Protein AF-A0AAW1KJQ4-F1 (afdb_monomer_lite)

Secondary structure (DSSP, 8-state):
--HHHHHHHHHHHHHHHHHHHHTTS--TT------TT--HHHHHHHHHHHHHHHHHHHHHTS---HHHHHHHHHHHHHHHHHHHHHHHHHHT--

pLDDT: mean 75.41, std 14.72, range [41.62, 92.62]

Organism: Popillia japonica (NCBI:txid7064)

Sequence (94 aa):
MDAQERSSHKECTAIIDEAYKNSVINGPRGEKTIPYWWSDEIIDKRKQCMEVRRWHTKMAKTNAREVEKLPANIKYKLVKKELRKLIIQKGTLE

Foldseek 3Di:
DDPVVVVVVVVLVVVLVVLVVQQPDDDPVGDRPDPPLDDPVLVVLVVQLVVLVVVLVVLVPDPDDVVVSVVSVVSNVVSVVVSSVVCCVSVVVD

Structure (mmCIF, N/CA/C/O backbone):
data_AF-A0AAW1KJQ4-F1
#
_entry.id   AF-A0AAW1KJQ4-F1
#
loop_
_atom_site.group_PDB
_atom_site.id
_atom_site.type_symbol
_atom_site.label_atom_id
_atom_site.label_alt_id
_atom_site.label_comp_id
_atom_site.label_asym_id
_atom_site.label_entity_id
_atom_site.label_seq_id
_atom_site.pdbx_PDB_ins_code
_atom_site.Cartn_x
_atom_site.Cartn_y
_atom_site.Cartn_z
_atom_site.occupancy
_atom_site.B_iso_or_equiv
_atom_site.auth_seq_id
_atom_site.auth_comp_id
_atom_site.auth_asym_id
_atom_site.auth_atom_id
_atom_site.pdbx_PDB_model_num
ATOM 1 N N . MET A 1 1 ? 7.400 1.244 31.732 1.00 50.72 1 MET A N 1
ATOM 2 C CA . MET A 1 1 ? 7.206 0.446 30.502 1.00 50.72 1 MET A CA 1
ATOM 3 C C . MET A 1 1 ? 7.287 -1.014 30.869 1.00 50.72 1 MET A C 1
ATOM 5 O O . MET A 1 1 ? 8.332 -1.662 30.729 1.00 50.72 1 MET A O 1
ATOM 9 N N . ASP A 1 2 ? 6.184 -1.488 31.416 1.00 51.78 2 ASP A N 1
ATOM 10 C CA . ASP A 1 2 ? 6.110 -2.733 32.163 1.00 51.78 2 ASP A CA 1
ATOM 11 C C . ASP A 1 2 ? 5.944 -3.923 31.220 1.00 51.78 2 ASP A C 1
ATOM 13 O O . ASP A 1 2 ? 5.667 -3.771 30.026 1.00 51.78 2 ASP A O 1
ATOM 17 N N . ALA A 1 3 ? 6.171 -5.135 31.726 1.00 50.03 3 ALA A N 1
ATOM 18 C CA . ALA A 1 3 ? 6.063 -6.341 30.905 1.00 50.03 3 ALA A CA 1
ATOM 19 C C . ALA A 1 3 ? 4.643 -6.512 30.322 1.00 50.03 3 ALA A C 1
ATOM 21 O O .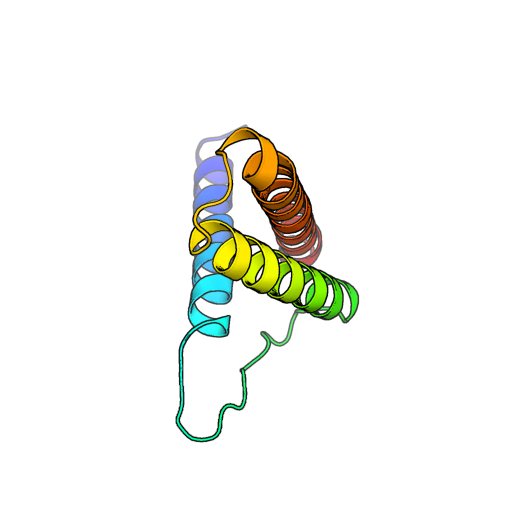 ALA A 1 3 ? 4.505 -6.932 29.173 1.00 50.03 3 ALA A O 1
ATOM 22 N N . GLN A 1 4 ? 3.621 -6.095 31.080 1.00 52.34 4 GLN A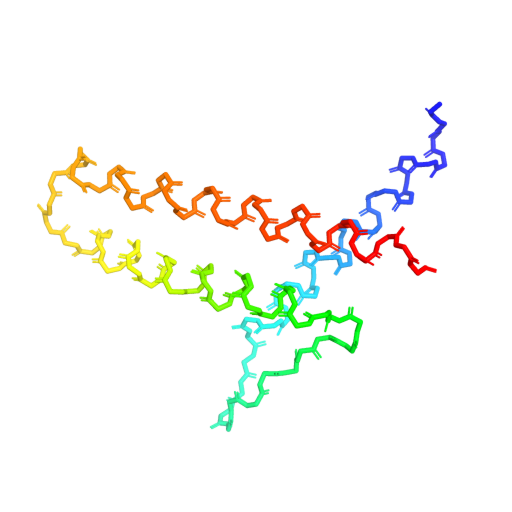 N 1
ATOM 23 C CA . GLN A 1 4 ? 2.208 -6.096 30.689 1.00 52.34 4 GLN A CA 1
ATOM 24 C C . GLN A 1 4 ? 1.960 -5.270 29.411 1.00 52.34 4 GLN A C 1
ATOM 26 O O . GLN A 1 4 ? 1.413 -5.779 28.433 1.00 52.34 4 GLN A O 1
ATOM 31 N N . GLU A 1 5 ? 2.442 -4.020 29.377 1.00 50.78 5 GLU A N 1
ATOM 32 C CA . GLU A 1 5 ? 2.289 -3.104 28.233 1.00 50.78 5 GLU A CA 1
ATOM 33 C C . GLU A 1 5 ? 2.964 -3.658 26.968 1.00 50.78 5 GLU A C 1
ATOM 35 O O . GLU A 1 5 ? 2.451 -3.527 25.855 1.00 50.78 5 GLU A O 1
ATOM 40 N N . ARG A 1 6 ? 4.111 -4.334 27.131 1.00 56.00 6 ARG A N 1
ATOM 41 C CA . ARG A 1 6 ? 4.839 -4.961 26.017 1.00 56.00 6 ARG A CA 1
ATOM 42 C C . ARG A 1 6 ? 4.140 -6.212 25.471 1.00 56.00 6 ARG A C 1
ATOM 44 O O . ARG A 1 6 ? 4.379 -6.537 24.307 1.00 56.00 6 ARG A O 1
ATOM 51 N N . SER A 1 7 ? 3.316 -6.904 26.266 1.00 53.88 7 SER A N 1
ATOM 52 C CA . SER A 1 7 ? 2.472 -8.010 25.780 1.00 53.88 7 SER A CA 1
ATOM 53 C C . SER A 1 7 ? 1.322 -7.467 24.938 1.00 53.88 7 SER A C 1
ATOM 55 O O . SER A 1 7 ? 1.223 -7.800 23.758 1.00 53.88 7 SER A O 1
ATOM 57 N N . SER A 1 8 ? 0.565 -6.511 25.488 1.00 61.66 8 SER A N 1
ATOM 58 C CA . SER A 1 8 ? -0.540 -5.847 24.784 1.00 61.66 8 SER A CA 1
ATOM 59 C C . SER A 1 8 ? -0.089 -5.236 23.449 1.00 61.66 8 SER A C 1
ATOM 61 O O . SER A 1 8 ? -0.711 -5.464 22.414 1.00 61.66 8 SER A O 1
ATOM 63 N N . HIS A 1 9 ? 1.063 -4.553 23.408 1.00 59.88 9 HIS A N 1
ATOM 64 C CA . HIS A 1 9 ? 1.577 -3.988 22.156 1.00 59.88 9 HIS A CA 1
ATOM 65 C C . HIS A 1 9 ? 1.905 -5.053 21.087 1.00 59.88 9 HIS A C 1
ATOM 67 O O . HIS A 1 9 ? 1.729 -4.807 19.888 1.00 59.88 9 HIS A O 1
ATOM 73 N N . LYS A 1 10 ? 2.364 -6.248 21.490 1.00 68.19 10 LYS A N 1
ATOM 74 C CA . LYS A 1 10 ? 2.597 -7.380 20.574 1.00 68.19 10 LYS A CA 1
ATOM 75 C C . LYS A 1 10 ? 1.290 -7.988 20.067 1.00 68.19 10 LYS A C 1
ATOM 77 O O . LYS A 1 10 ? 1.206 -8.330 18.892 1.00 68.19 10 LYS A O 1
ATOM 82 N N . GLU A 1 11 ? 0.279 -8.087 20.922 1.00 64.88 11 GLU A N 1
ATOM 83 C CA . GLU A 1 11 ? -1.053 -8.581 20.557 1.00 64.88 11 GLU A CA 1
ATOM 84 C C . GLU A 1 11 ? -1.742 -7.625 19.570 1.00 64.88 11 GLU A C 1
ATOM 86 O O . GLU A 1 11 ? -2.129 -8.047 18.479 1.00 64.88 11 GLU A O 1
ATOM 91 N N . CYS A 1 12 ? -1.765 -6.317 19.853 1.00 65.06 12 CYS A N 1
ATOM 92 C CA . CYS A 1 12 ? -2.318 -5.314 18.936 1.00 65.06 12 CYS A CA 1
ATOM 93 C C . CYS A 1 12 ? -1.593 -5.299 17.579 1.00 65.06 12 CYS A C 1
ATOM 95 O O . CYS A 1 12 ? -2.231 -5.216 16.529 1.00 65.06 12 CYS A O 1
ATOM 97 N N . THR A 1 13 ? -0.259 -5.425 17.562 1.00 69.69 13 THR A N 1
ATOM 98 C CA . THR A 1 13 ? 0.489 -5.494 16.292 1.00 69.69 13 THR A CA 1
ATOM 99 C C . THR A 1 13 ? 0.261 -6.801 15.526 1.00 69.69 13 THR A C 1
ATOM 101 O O . THR A 1 13 ? 0.243 -6.763 14.293 1.00 69.69 13 THR A O 1
ATOM 104 N N . ALA A 1 14 ? 0.013 -7.925 16.208 1.00 72.12 14 ALA A N 1
ATOM 105 C CA . ALA A 1 14 ? -0.385 -9.180 15.571 1.00 72.12 14 ALA A CA 1
ATOM 106 C C . ALA A 1 14 ? -1.772 -9.072 14.911 1.00 72.12 14 ALA A C 1
ATOM 108 O O . ALA A 1 14 ? -1.894 -9.380 13.724 1.00 72.12 14 ALA A O 1
ATOM 109 N N . ILE A 1 15 ? -2.771 -8.541 15.629 1.00 69.75 15 ILE A N 1
ATOM 110 C CA . ILE A 1 15 ? -4.131 -8.286 15.115 1.00 69.75 15 ILE A CA 1
ATOM 111 C C . ILE A 1 15 ? -4.081 -7.380 13.872 1.00 69.75 15 ILE A C 1
ATOM 113 O O . ILE A 1 15 ? -4.724 -7.663 12.859 1.00 69.75 15 ILE A O 1
ATOM 117 N N . ILE A 1 16 ? -3.258 -6.326 13.903 1.00 69.06 16 ILE A N 1
ATOM 118 C CA . ILE A 1 16 ? -3.059 -5.404 12.775 1.00 69.06 16 ILE A CA 1
ATOM 119 C C . ILE A 1 16 ? -2.437 -6.102 11.553 1.00 69.06 16 ILE A C 1
ATOM 121 O O . ILE A 1 16 ? -2.911 -5.909 10.427 1.00 69.06 16 ILE A O 1
ATOM 125 N N . ASP A 1 17 ? -1.386 -6.908 11.736 1.00 73.19 17 ASP A N 1
ATOM 126 C CA . ASP A 1 17 ? -0.754 -7.626 10.621 1.00 73.19 17 ASP A CA 1
ATOM 127 C C . ASP A 1 17 ? -1.647 -8.759 10.077 1.00 73.19 17 ASP A C 1
ATOM 129 O O . ASP A 1 17 ? -1.585 -9.063 8.882 1.00 73.19 17 ASP A O 1
ATOM 133 N N . GLU A 1 18 ? -2.513 -9.350 10.902 1.00 69.50 18 GLU A N 1
ATOM 134 C CA . GLU A 1 18 ? -3.517 -10.338 10.493 1.00 69.50 18 GLU A CA 1
ATOM 135 C C . GLU A 1 18 ? -4.678 -9.704 9.714 1.00 69.50 18 GLU A C 1
ATOM 137 O O . GLU A 1 18 ? -4.966 -10.135 8.596 1.00 69.50 18 GLU A O 1
ATOM 142 N N . ALA A 1 19 ? -5.253 -8.599 10.201 1.00 66.38 19 ALA A N 1
ATOM 143 C CA . ALA A 1 19 ? -6.234 -7.808 9.454 1.00 66.38 19 ALA A CA 1
ATOM 144 C C . ALA A 1 19 ? -5.668 -7.329 8.100 1.00 66.38 19 ALA A C 1
ATOM 146 O O . ALA A 1 19 ? -6.346 -7.389 7.068 1.00 66.38 19 ALA A O 1
ATOM 147 N N . TYR A 1 20 ? -4.392 -6.924 8.064 1.00 67.50 20 TYR A N 1
ATOM 148 C CA . TYR A 1 20 ? -3.715 -6.578 6.814 1.00 67.50 20 TYR A CA 1
ATOM 149 C C . TYR A 1 20 ? -3.620 -7.775 5.854 1.00 67.50 20 TYR A C 1
ATOM 151 O O . TYR A 1 20 ? -3.972 -7.616 4.681 1.00 67.50 20 TYR A O 1
ATOM 159 N N . LYS A 1 21 ? -3.195 -8.962 6.322 1.00 66.69 21 LYS A N 1
ATOM 160 C CA . LYS A 1 21 ? -3.133 -10.200 5.513 1.00 66.69 21 LYS A CA 1
ATOM 161 C C . LYS A 1 21 ? -4.509 -10.604 4.979 1.00 66.69 21 LYS A C 1
ATOM 163 O O . LYS A 1 21 ? -4.638 -10.830 3.776 1.00 66.69 21 LYS A O 1
ATOM 168 N N . ASN A 1 22 ? -5.528 -10.621 5.835 1.00 62.47 22 ASN A N 1
ATOM 169 C CA . ASN A 1 22 ? -6.884 -11.050 5.481 1.00 62.47 22 ASN A CA 1
ATOM 170 C C . ASN A 1 22 ? -7.543 -10.090 4.477 1.00 62.47 22 ASN A C 1
ATOM 172 O O . ASN A 1 22 ? -8.261 -10.524 3.583 1.00 62.47 22 ASN A O 1
ATOM 176 N N . SER A 1 23 ? -7.184 -8.800 4.491 1.00 60.25 23 SER A N 1
ATOM 177 C CA . SER A 1 23 ? -7.613 -7.872 3.434 1.00 60.25 23 SER A CA 1
ATOM 178 C C . SER A 1 23 ? -7.062 -8.220 2.030 1.00 60.25 23 SER A C 1
ATOM 180 O O . SER A 1 23 ? -7.561 -7.698 1.026 1.00 60.25 23 SER A O 1
ATOM 182 N N . VAL A 1 24 ? -5.990 -9.022 1.933 1.00 57.22 24 VAL A N 1
ATOM 183 C CA . VAL A 1 24 ? -5.189 -9.242 0.710 1.00 57.22 24 VAL A CA 1
ATOM 184 C C . VAL A 1 24 ? -5.523 -10.560 -0.015 1.00 57.22 24 VAL A C 1
ATOM 186 O O . VAL A 1 24 ? -5.149 -10.686 -1.183 1.00 57.22 24 VAL A O 1
ATOM 189 N N . ILE A 1 25 ? -6.219 -11.514 0.621 1.00 51.75 25 ILE A N 1
ATOM 190 C CA . ILE A 1 25 ? -6.458 -12.892 0.132 1.00 51.75 25 ILE A CA 1
ATOM 191 C C . ILE A 1 25 ? -7.814 -13.398 0.679 1.00 51.75 25 ILE A C 1
ATOM 193 O O . ILE A 1 25 ? -8.005 -13.314 1.883 1.00 51.75 25 ILE A O 1
ATOM 197 N N . ASN A 1 26 ? -8.763 -13.994 -0.060 1.00 58.03 26 ASN A N 1
ATOM 198 C CA . ASN A 1 26 ? -9.063 -14.060 -1.506 1.00 58.03 26 ASN A CA 1
ATOM 199 C C . ASN A 1 26 ? -10.524 -14.561 -1.687 1.00 58.03 26 ASN A C 1
ATOM 201 O O . ASN A 1 26 ? -11.046 -15.238 -0.807 1.00 58.03 26 ASN A O 1
ATOM 205 N N . GLY A 1 27 ? -11.161 -14.337 -2.847 1.00 41.62 27 GLY A N 1
ATOM 206 C CA . GLY A 1 27 ? -12.447 -14.975 -3.192 1.00 41.62 27 GLY A CA 1
ATOM 207 C C . GLY A 1 27 ? -12.910 -14.688 -4.633 1.00 41.62 27 GLY A C 1
ATOM 208 O O . GLY A 1 27 ? -12.617 -13.607 -5.146 1.00 41.62 27 GLY A O 1
ATOM 209 N N . PRO A 1 28 ? -13.635 -15.606 -5.312 1.00 48.06 28 PRO A N 1
ATOM 210 C CA . PRO A 1 28 ? -13.888 -15.545 -6.762 1.00 48.06 28 PRO A CA 1
ATOM 211 C C . PRO A 1 28 ? -14.856 -14.439 -7.220 1.00 48.06 28 PRO A C 1
ATOM 213 O O . PRO A 1 28 ? -14.991 -14.219 -8.420 1.00 48.06 28 PRO A O 1
ATOM 216 N N . ARG A 1 29 ? -15.514 -13.729 -6.291 1.00 49.19 29 ARG A N 1
ATOM 217 C CA . ARG A 1 29 ? -16.306 -12.513 -6.576 1.00 49.19 29 ARG A CA 1
ATOM 218 C C . ARG A 1 29 ? -15.723 -11.240 -5.942 1.00 49.19 29 ARG A C 1
ATOM 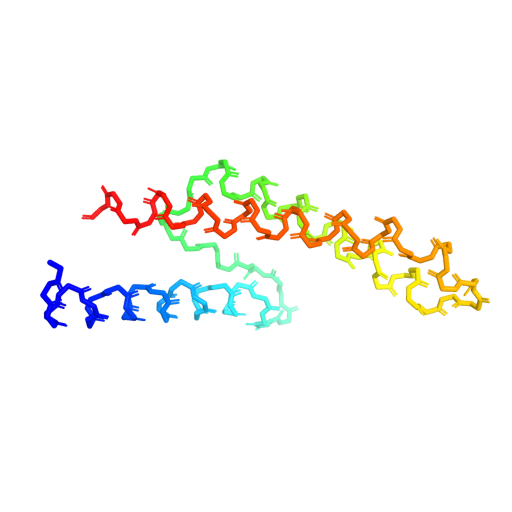220 O O . ARG A 1 29 ? -16.322 -10.181 -6.030 1.00 49.19 29 ARG A O 1
ATOM 227 N N . GLY A 1 30 ? -14.517 -11.327 -5.371 1.00 46.72 30 GLY A N 1
ATOM 228 C CA . GLY A 1 30 ? -13.614 -10.186 -5.172 1.00 46.72 30 GLY A CA 1
ATOM 229 C C . GLY A 1 30 ? -13.987 -9.129 -4.128 1.00 46.72 30 GLY A C 1
ATOM 230 O O . GLY A 1 30 ? -13.242 -8.154 -4.003 1.00 46.72 30 GLY A O 1
ATOM 231 N N . GLU A 1 31 ? -15.080 -9.295 -3.384 1.00 48.53 31 GLU A N 1
ATOM 232 C CA . GLU A 1 31 ? -15.503 -8.340 -2.359 1.00 48.53 31 GLU A CA 1
ATOM 233 C C . GLU A 1 31 ? -14.550 -8.399 -1.158 1.00 48.53 31 GLU A C 1
ATOM 235 O O . GLU A 1 31 ? -14.521 -9.351 -0.381 1.00 48.53 31 GLU A O 1
ATOM 240 N N . LYS A 1 32 ? -13.669 -7.398 -1.068 1.00 57.41 32 LYS A N 1
ATOM 241 C CA . LYS A 1 32 ? -12.660 -7.307 -0.010 1.00 57.41 32 LYS A CA 1
ATOM 242 C C . LYS A 1 32 ? -13.346 -6.794 1.243 1.00 57.41 32 LYS A C 1
ATOM 244 O O . LYS A 1 32 ? -13.659 -5.607 1.295 1.00 57.41 32 LYS A O 1
ATOM 249 N N . THR A 1 33 ? -13.498 -7.640 2.253 1.00 63.47 33 THR A N 1
ATOM 250 C CA . THR A 1 33 ? -13.892 -7.212 3.596 1.00 63.47 33 THR A CA 1
ATOM 251 C C . THR A 1 33 ? -12.863 -6.218 4.134 1.00 63.47 33 THR A C 1
ATOM 253 O O . THR A 1 33 ? -11.746 -6.566 4.520 1.00 63.47 33 THR A O 1
ATOM 256 N N . ILE A 1 34 ? -13.233 -4.940 4.090 1.00 72.12 34 ILE A N 1
ATOM 257 C CA . ILE A 1 34 ? -12.545 -3.868 4.799 1.00 72.12 34 ILE A CA 1
ATOM 258 C C . ILE A 1 34 ? -12.947 -4.017 6.277 1.00 72.12 34 ILE A C 1
ATOM 260 O O . ILE A 1 34 ? -14.143 -4.145 6.543 1.00 72.12 34 ILE A O 1
ATOM 264 N N . PRO A 1 35 ? -12.003 -4.058 7.236 1.00 79.12 35 PRO A N 1
ATOM 265 C CA . PRO A 1 35 ? -12.352 -4.116 8.654 1.00 79.12 35 PRO A CA 1
ATOM 266 C C . PRO A 1 35 ? -13.213 -2.914 9.063 1.00 79.12 35 PRO A C 1
ATOM 268 O O . PRO A 1 35 ? -12.953 -1.798 8.625 1.00 79.12 35 PRO A O 1
ATOM 271 N N . TYR A 1 36 ? -14.227 -3.139 9.902 1.00 80.12 36 TYR A N 1
ATOM 272 C CA . TYR A 1 36 ? -15.270 -2.145 10.198 1.00 80.12 36 TYR A CA 1
ATOM 273 C C . TYR A 1 36 ? -14.745 -0.842 10.836 1.00 80.12 36 TYR A C 1
ATOM 275 O O . TYR A 1 36 ? -15.347 0.208 10.649 1.00 80.12 36 TYR A O 1
ATOM 283 N N . TRP A 1 37 ? -13.616 -0.905 11.548 1.00 81.00 37 TRP A N 1
ATOM 284 C CA . TRP A 1 37 ? -12.942 0.220 12.215 1.00 81.00 37 TRP A CA 1
ATOM 285 C C . TRP A 1 37 ? -12.012 1.024 11.284 1.00 81.00 37 TRP A C 1
ATOM 287 O O . TRP A 1 37 ? -11.310 1.942 11.710 1.00 81.00 37 TRP A O 1
ATOM 297 N N . TRP A 1 38 ? -11.939 0.683 9.993 1.00 86.62 38 TRP A N 1
ATOM 298 C CA . TRP A 1 38 ? -11.108 1.428 9.048 1.00 86.62 38 TRP A CA 1
ATOM 299 C C . TRP A 1 38 ? -11.793 2.710 8.589 1.00 86.62 38 TRP A C 1
ATOM 301 O O . TRP A 1 38 ? -12.757 2.674 7.829 1.00 86.62 38 TRP A O 1
ATOM 311 N N . SER A 1 39 ? -11.212 3.849 8.960 1.00 87.56 39 SER A N 1
ATOM 312 C CA . SER A 1 39 ? -11.588 5.143 8.393 1.00 87.56 39 SER A CA 1
ATOM 313 C C . SER A 1 39 ? -11.277 5.233 6.893 1.00 87.56 39 SER A C 1
ATOM 315 O O . SER A 1 39 ? -10.357 4.578 6.387 1.00 87.56 39 SER A O 1
ATOM 317 N N . ASP A 1 40 ? -11.973 6.136 6.194 1.00 87.81 40 ASP A N 1
ATOM 318 C CA . ASP A 1 40 ? -11.708 6.470 4.785 1.00 87.81 40 ASP A CA 1
ATOM 319 C C . ASP A 1 40 ? -10.230 6.806 4.529 1.00 87.81 40 ASP A C 1
ATOM 321 O O . ASP A 1 40 ? -9.651 6.404 3.521 1.00 87.81 40 ASP A O 1
ATOM 325 N N . GLU A 1 41 ? -9.579 7.450 5.500 1.00 89.56 41 GLU A N 1
ATOM 326 C CA . GLU A 1 41 ? -8.148 7.764 5.485 1.00 89.56 41 GLU A CA 1
ATOM 327 C C . GLU A 1 41 ? -7.275 6.498 5.349 1.00 89.56 41 GLU A C 1
ATOM 329 O O . GLU A 1 41 ? -6.351 6.456 4.531 1.00 89.56 41 GLU A O 1
ATOM 334 N N . ILE A 1 42 ? -7.580 5.430 6.103 1.00 87.56 42 ILE A N 1
ATOM 335 C CA . ILE A 1 42 ? -6.879 4.137 6.002 1.00 87.56 42 ILE A CA 1
ATOM 336 C C . ILE A 1 42 ? -7.179 3.476 4.651 1.00 87.56 42 ILE A C 1
ATOM 338 O O . ILE A 1 42 ? -6.273 2.931 4.006 1.00 87.56 42 ILE A O 1
ATOM 342 N N . ILE A 1 43 ? -8.436 3.535 4.207 1.00 87.25 43 ILE A N 1
ATOM 343 C CA . ILE A 1 43 ? -8.892 2.957 2.939 1.00 87.25 43 ILE A CA 1
ATOM 344 C C . ILE A 1 43 ? -8.144 3.600 1.760 1.00 87.25 43 ILE A C 1
ATOM 346 O O . ILE A 1 43 ? -7.574 2.884 0.928 1.00 87.25 43 ILE A O 1
ATOM 350 N N . ASP A 1 44 ? -8.058 4.927 1.717 1.00 89.69 44 ASP A N 1
ATOM 351 C CA . ASP A 1 44 ? -7.349 5.672 0.674 1.00 89.69 44 ASP A CA 1
ATOM 352 C C . ASP A 1 44 ? -5.837 5.475 0.746 1.00 89.69 44 ASP A C 1
ATOM 354 O O . ASP A 1 44 ? -5.191 5.211 -0.278 1.00 89.69 44 ASP A O 1
ATOM 358 N N . LYS A 1 45 ? -5.256 5.471 1.951 1.00 89.38 45 LYS A N 1
ATOM 359 C CA . LYS A 1 45 ? -3.830 5.168 2.110 1.00 89.38 45 LYS A CA 1
ATOM 360 C C . LYS A 1 45 ? -3.496 3.741 1.666 1.00 89.38 45 LYS A C 1
ATOM 362 O O . LYS A 1 45 ? -2.414 3.496 1.119 1.00 89.38 45 LYS A O 1
ATOM 367 N N . ARG A 1 46 ? -4.435 2.796 1.794 1.00 89.19 46 ARG A N 1
ATOM 368 C CA . ARG A 1 46 ? -4.306 1.452 1.219 1.00 89.19 46 ARG A CA 1
ATOM 369 C C . ARG A 1 46 ? -4.429 1.438 -0.302 1.00 89.19 46 ARG A C 1
ATOM 371 O O . ARG A 1 46 ? -3.654 0.702 -0.918 1.00 89.19 46 ARG A O 1
ATOM 378 N N . LYS A 1 47 ? -5.336 2.213 -0.914 1.00 88.62 47 LYS A N 1
ATOM 379 C CA . LYS A 1 47 ? -5.413 2.354 -2.386 1.00 88.62 47 LYS A CA 1
ATOM 380 C C . LYS A 1 47 ? -4.049 2.800 -2.935 1.00 88.62 47 LYS A C 1
ATOM 382 O O . LYS A 1 47 ? -3.443 2.057 -3.711 1.00 88.62 47 LYS A O 1
ATOM 387 N N . GLN A 1 48 ? -3.493 3.888 -2.389 1.00 89.06 48 GLN A N 1
ATOM 388 C CA . GLN A 1 48 ? -2.150 4.394 -2.723 1.00 89.06 48 GLN A CA 1
ATOM 389 C C . GLN A 1 48 ? -1.056 3.324 -2.536 1.00 89.06 48 GLN A C 1
ATOM 391 O O . GLN A 1 48 ? -0.226 3.096 -3.418 1.00 89.06 48 GLN A O 1
ATOM 396 N N . CYS A 1 49 ? -1.059 2.614 -1.401 1.00 90.75 49 CYS A N 1
ATOM 397 C CA . CYS A 1 49 ? -0.091 1.550 -1.120 1.00 90.75 49 CYS A CA 1
ATOM 398 C C . CYS A 1 49 ? -0.165 0.405 -2.149 1.00 90.75 49 CYS A C 1
ATOM 400 O O . CYS A 1 49 ? 0.866 -0.104 -2.597 1.00 90.75 49 CYS A O 1
ATOM 402 N N . MET A 1 50 ? -1.373 0.021 -2.571 1.00 87.44 50 MET A N 1
ATOM 403 C CA . MET A 1 50 ? -1.597 -1.035 -3.562 1.00 87.44 50 MET A CA 1
ATOM 404 C C . MET A 1 50 ? -1.216 -0.613 -4.986 1.00 87.44 50 MET A C 1
ATOM 406 O O . MET A 1 50 ? -0.674 -1.433 -5.730 1.00 87.44 50 MET A O 1
ATOM 410 N N . GLU A 1 51 ? -1.435 0.645 -5.364 1.00 88.94 51 GLU A N 1
ATOM 411 C CA . GLU A 1 51 ? -0.969 1.214 -6.636 1.00 88.94 51 GLU A CA 1
ATOM 412 C C . GLU A 1 51 ? 0.559 1.230 -6.715 1.00 88.94 51 GLU A C 1
ATOM 414 O O . GLU A 1 51 ? 1.144 0.687 -7.657 1.00 88.94 51 GLU A O 1
ATOM 419 N N . VAL A 1 52 ? 1.222 1.755 -5.681 1.00 88.81 52 VAL A N 1
ATOM 420 C CA . VAL A 1 52 ? 2.688 1.788 -5.621 1.00 88.81 52 VAL A CA 1
ATOM 421 C C . VAL A 1 52 ? 3.267 0.368 -5.547 1.00 88.81 52 VAL A C 1
ATOM 423 O O . VAL A 1 52 ? 4.265 0.089 -6.212 1.00 88.81 52 VAL A O 1
ATOM 426 N N . ARG A 1 53 ? 2.614 -0.578 -4.851 1.00 88.75 53 ARG A N 1
ATOM 427 C CA . ARG A 1 53 ? 2.990 -2.006 -4.875 1.00 88.75 53 ARG A CA 1
ATOM 428 C C . ARG A 1 53 ? 2.892 -2.604 -6.281 1.00 88.75 53 ARG A C 1
ATOM 430 O O . ARG A 1 53 ? 3.791 -3.349 -6.681 1.00 88.75 53 ARG A O 1
ATOM 437 N N . ARG A 1 54 ? 1.819 -2.313 -7.029 1.00 87.00 54 ARG A N 1
ATOM 438 C CA . ARG A 1 54 ? 1.644 -2.765 -8.423 1.00 87.00 54 ARG A CA 1
ATOM 439 C C . ARG A 1 54 ? 2.748 -2.204 -9.317 1.00 87.00 54 ARG A C 1
ATOM 441 O O . ARG A 1 54 ? 3.354 -2.972 -10.061 1.00 87.00 54 ARG A O 1
ATOM 448 N N . TRP A 1 55 ? 3.060 -0.913 -9.196 1.00 85.88 55 TRP A N 1
ATOM 449 C CA . TRP A 1 55 ? 4.152 -0.279 -9.940 1.00 85.88 55 TRP A CA 1
ATOM 450 C C . TRP A 1 55 ? 5.520 -0.882 -9.593 1.00 85.88 55 TRP A C 1
ATOM 452 O O . TRP A 1 55 ? 6.234 -1.309 -10.497 1.00 85.88 55 TRP A O 1
ATOM 462 N N . HIS A 1 56 ? 5.841 -1.035 -8.304 1.00 87.00 56 HIS A N 1
ATOM 463 C CA . HIS A 1 56 ? 7.054 -1.717 -7.840 1.00 87.00 56 HIS A CA 1
ATOM 464 C C . HIS A 1 56 ? 7.159 -3.149 -8.384 1.00 87.00 56 HIS A C 1
ATOM 466 O O . HIS A 1 56 ? 8.204 -3.540 -8.889 1.00 87.00 56 HIS A O 1
ATOM 472 N N . THR A 1 57 ? 6.068 -3.919 -8.356 1.00 86.44 57 THR A N 1
ATOM 473 C CA . THR A 1 57 ? 6.045 -5.294 -8.888 1.00 86.44 57 THR A CA 1
ATOM 474 C C . THR A 1 57 ? 6.210 -5.322 -10.412 1.00 86.44 57 THR A C 1
ATOM 476 O O 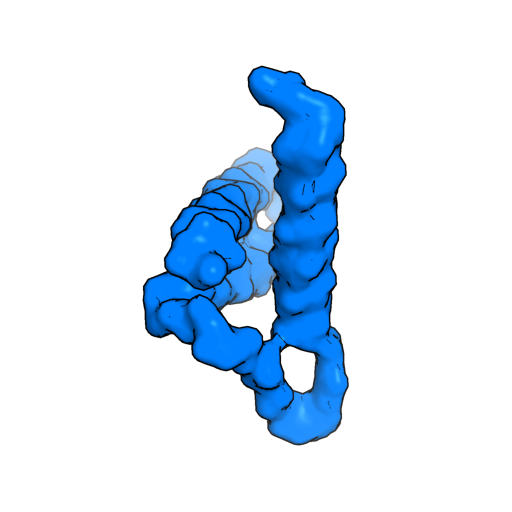. THR A 1 57 ? 6.870 -6.218 -10.934 1.00 86.44 57 THR A O 1
ATOM 479 N N . LYS A 1 58 ? 5.656 -4.339 -11.139 1.00 86.25 58 LYS A N 1
ATOM 480 C CA . LYS A 1 58 ? 5.872 -4.181 -12.587 1.00 86.25 58 LYS A CA 1
ATOM 481 C C . LYS A 1 58 ? 7.339 -3.858 -12.886 1.00 86.25 58 LYS A C 1
ATOM 483 O O . LYS A 1 58 ? 7.920 -4.509 -13.744 1.00 86.25 58 LYS A O 1
ATOM 488 N N . MET A 1 59 ? 7.938 -2.918 -12.152 1.00 84.75 59 MET A N 1
ATOM 489 C CA . MET A 1 59 ? 9.351 -2.535 -12.286 1.00 84.75 59 MET A CA 1
ATOM 490 C C . MET A 1 59 ? 10.310 -3.664 -11.893 1.00 84.75 59 MET A C 1
ATOM 492 O O . MET A 1 59 ? 11.304 -3.881 -12.570 1.00 84.75 59 MET A O 1
ATOM 496 N N . ALA A 1 60 ? 10.008 -4.446 -10.854 1.00 84.25 60 ALA A N 1
ATOM 497 C CA . ALA A 1 60 ? 10.831 -5.593 -10.465 1.00 84.25 60 ALA A CA 1
ATOM 498 C C . ALA A 1 60 ? 10.996 -6.609 -11.613 1.00 84.25 60 ALA A C 1
ATOM 500 O O . ALA A 1 60 ? 12.096 -7.126 -11.807 1.00 84.25 60 ALA A O 1
ATOM 501 N N . LYS A 1 61 ? 9.927 -6.822 -12.399 1.00 85.88 61 LYS A N 1
ATOM 502 C CA . LYS A 1 61 ? 9.871 -7.729 -13.558 1.00 85.88 61 LYS A CA 1
ATOM 503 C C . LYS A 1 61 ? 10.521 -7.191 -14.843 1.00 85.88 61 LYS A C 1
ATOM 505 O O . LYS A 1 61 ? 10.582 -7.936 -15.814 1.00 85.88 61 LYS A O 1
ATOM 510 N N . THR A 1 62 ? 10.959 -5.931 -14.903 1.00 85.25 62 THR A N 1
ATOM 511 C CA . THR A 1 62 ? 11.675 -5.421 -16.087 1.00 85.25 62 THR A CA 1
ATOM 512 C C . THR A 1 62 ? 13.160 -5.777 -16.027 1.00 85.25 62 THR A C 1
ATOM 514 O O . THR A 1 62 ? 13.726 -5.951 -14.948 1.00 85.25 62 THR A O 1
ATOM 517 N N . ASN A 1 63 ? 13.829 -5.786 -17.180 1.00 86.94 63 ASN A N 1
ATOM 518 C CA . ASN A 1 63 ? 15.291 -5.920 -17.271 1.00 86.94 63 ASN A CA 1
ATOM 519 C C . ASN A 1 63 ? 16.034 -4.593 -16.987 1.00 86.94 63 ASN A C 1
ATOM 521 O O . ASN A 1 63 ? 17.202 -4.451 -17.337 1.00 86.94 63 ASN A O 1
ATOM 525 N N . ALA A 1 64 ? 15.355 -3.615 -16.373 1.00 82.25 64 ALA A N 1
ATOM 526 C CA . ALA A 1 64 ? 15.937 -2.342 -15.954 1.00 82.25 64 ALA A CA 1
ATOM 527 C C . ALA A 1 64 ? 17.070 -2.549 -14.934 1.00 82.25 64 ALA A C 1
ATOM 529 O O . ALA A 1 64 ? 17.055 -3.516 -14.159 1.00 82.25 64 ALA A O 1
ATOM 530 N N . ARG A 1 65 ? 18.026 -1.616 -14.892 1.00 85.50 65 ARG A N 1
ATOM 531 C CA . ARG A 1 65 ? 19.115 -1.632 -13.906 1.00 85.50 65 ARG A CA 1
ATOM 532 C C . ARG A 1 65 ? 18.553 -1.457 -12.497 1.00 85.50 65 ARG A C 1
ATOM 534 O O . ARG A 1 65 ? 17.521 -0.825 -12.285 1.00 85.50 65 ARG A O 1
ATOM 541 N N . GLU A 1 66 ? 19.252 -1.980 -11.497 1.00 81.56 66 GLU A N 1
ATOM 542 C CA . GLU A 1 66 ? 18.780 -1.924 -10.108 1.00 81.56 66 GLU A CA 1
ATOM 543 C C . GLU A 1 66 ? 18.629 -0.477 -9.590 1.00 81.56 66 GLU A C 1
ATOM 545 O O . GLU A 1 66 ? 17.681 -0.161 -8.869 1.00 81.56 66 GLU A O 1
ATOM 550 N N . VAL A 1 67 ? 19.478 0.432 -10.083 1.00 81.00 67 VAL A N 1
ATOM 551 C CA . VAL A 1 67 ? 19.398 1.887 -9.857 1.00 81.00 67 VAL A CA 1
ATOM 552 C C . VAL A 1 67 ? 18.082 2.492 -10.368 1.00 81.00 67 VAL A C 1
ATOM 554 O O . VAL A 1 67 ? 17.519 3.377 -9.731 1.00 81.00 67 VAL A O 1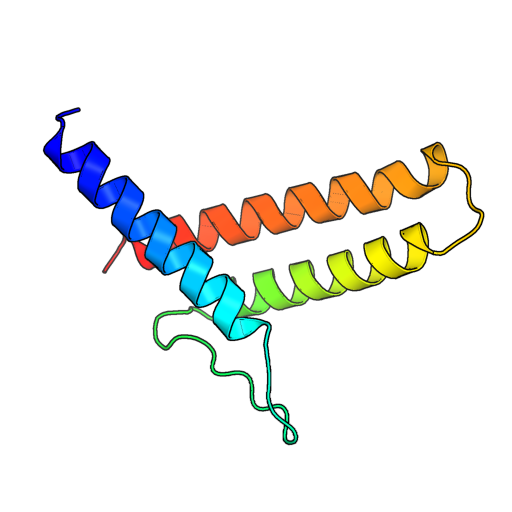
ATOM 557 N N . GLU A 1 68 ? 17.532 1.977 -11.467 1.00 78.25 68 GLU A N 1
ATOM 558 C CA . GLU A 1 68 ? 16.259 2.432 -12.048 1.00 78.25 68 GLU A CA 1
ATOM 559 C C . GLU A 1 68 ? 15.050 1.867 -11.273 1.00 78.25 68 GLU A C 1
ATOM 561 O O . GLU A 1 68 ? 13.966 2.453 -11.270 1.00 78.25 68 GLU A O 1
ATOM 566 N N . LYS A 1 69 ? 15.237 0.750 -10.552 1.00 82.00 69 LYS A N 1
ATOM 567 C CA . LYS A 1 69 ? 14.220 0.118 -9.688 1.00 82.00 69 LYS A CA 1
ATOM 568 C C . LYS A 1 69 ? 14.171 0.724 -8.276 1.00 82.00 69 LYS A C 1
ATOM 570 O O . LYS A 1 69 ? 13.123 0.660 -7.622 1.00 82.00 69 LYS A O 1
ATOM 575 N N . LEU A 1 70 ? 15.265 1.334 -7.807 1.00 80.12 70 LEU A N 1
ATOM 576 C CA . LEU A 1 70 ? 15.385 1.958 -6.478 1.00 80.12 70 LEU A CA 1
ATOM 577 C C . LEU A 1 70 ? 14.246 2.944 -6.137 1.00 80.12 70 LEU A C 1
ATOM 579 O O . LEU A 1 70 ? 13.651 2.781 -5.065 1.00 80.12 70 LEU A O 1
ATOM 583 N N . PRO A 1 71 ? 13.854 3.897 -7.012 1.00 88.31 71 PRO A N 1
ATOM 584 C CA . PRO A 1 71 ? 12.755 4.827 -6.735 1.00 88.31 71 PRO A CA 1
ATOM 585 C C . PRO A 1 71 ? 11.424 4.124 -6.427 1.00 88.31 71 PRO A C 1
ATOM 587 O O . PRO A 1 71 ? 10.695 4.534 -5.521 1.00 88.31 71 PRO A O 1
ATOM 590 N N . ALA A 1 72 ? 11.121 3.026 -7.128 1.00 84.06 72 ALA A N 1
ATOM 591 C CA . ALA A 1 72 ? 9.893 2.262 -6.913 1.00 84.06 72 ALA A CA 1
ATOM 592 C C . ALA A 1 72 ? 9.901 1.493 -5.584 1.00 84.06 72 ALA A C 1
ATOM 594 O O . ALA A 1 72 ? 8.879 1.431 -4.895 1.00 84.06 72 ALA A O 1
ATOM 595 N N . ASN A 1 73 ? 11.057 0.953 -5.192 1.00 86.06 73 ASN A N 1
ATOM 596 C CA . ASN A 1 73 ? 11.248 0.267 -3.912 1.00 86.06 73 ASN A CA 1
ATOM 597 C C . ASN A 1 73 ? 11.128 1.249 -2.730 1.00 86.06 73 ASN A C 1
ATOM 599 O O . ASN A 1 73 ? 10.365 1.005 -1.792 1.00 86.06 73 ASN A O 1
ATOM 603 N N . ILE A 1 74 ? 11.803 2.403 -2.811 1.00 91.12 74 ILE A N 1
ATOM 604 C CA . ILE A 1 74 ? 11.744 3.457 -1.786 1.00 91.12 74 ILE A CA 1
ATOM 605 C C . ILE A 1 74 ? 10.308 3.971 -1.624 1.00 91.12 74 ILE A C 1
ATOM 607 O O . ILE A 1 74 ? 9.786 3.969 -0.506 1.00 91.12 74 ILE A O 1
ATOM 611 N N . LYS A 1 75 ? 9.628 4.327 -2.725 1.00 90.44 75 LYS A N 1
ATOM 612 C CA . LYS A 1 75 ? 8.241 4.820 -2.681 1.00 90.44 75 LYS A CA 1
ATOM 613 C C . LYS A 1 75 ? 7.290 3.788 -2.063 1.00 90.44 75 LYS A C 1
ATOM 615 O O . LYS A 1 75 ? 6.456 4.153 -1.238 1.00 90.44 75 LYS A O 1
ATOM 620 N N . TYR A 1 76 ? 7.442 2.500 -2.389 1.00 90.88 76 TYR A N 1
ATOM 621 C CA . TYR A 1 76 ? 6.634 1.436 -1.781 1.00 90.88 76 TYR A CA 1
ATOM 622 C C . TYR A 1 76 ? 6.892 1.293 -0.273 1.00 90.88 76 TYR A C 1
ATOM 624 O O . TYR A 1 76 ? 5.939 1.225 0.507 1.00 90.88 76 TYR A O 1
ATOM 632 N N . LYS A 1 77 ? 8.161 1.298 0.159 1.00 89.75 77 LYS A N 1
ATOM 633 C CA . LYS A 1 77 ? 8.528 1.223 1.584 1.00 89.75 77 LYS A CA 1
ATOM 634 C C . LYS A 1 77 ? 7.968 2.399 2.391 1.00 89.75 77 LYS A C 1
ATOM 636 O O . LYS A 1 77 ? 7.453 2.170 3.485 1.00 89.75 77 LYS A O 1
ATOM 641 N N . LEU A 1 78 ? 8.030 3.620 1.854 1.00 92.62 78 LEU A N 1
ATOM 642 C CA . LEU A 1 78 ? 7.495 4.825 2.499 1.00 92.62 78 LEU A CA 1
ATOM 643 C C . LEU A 1 78 ? 5.974 4.743 2.679 1.00 92.62 78 LEU A C 1
ATOM 645 O O . LEU A 1 78 ? 5.498 4.759 3.814 1.00 92.62 78 LEU A O 1
ATOM 649 N N . VAL A 1 79 ? 5.216 4.530 1.597 1.00 90.06 79 VAL A N 1
ATOM 650 C CA . VAL A 1 79 ? 3.743 4.476 1.665 1.00 90.06 79 VAL A CA 1
ATOM 651 C C . VAL A 1 79 ? 3.259 3.298 2.526 1.00 90.06 79 VAL A C 1
ATOM 653 O O . VAL A 1 79 ? 2.292 3.436 3.275 1.00 90.06 79 VAL A O 1
ATOM 656 N N . LYS A 1 80 ? 3.963 2.153 2.519 1.00 90.00 80 LYS A N 1
ATOM 657 C CA . LYS A 1 80 ? 3.669 1.032 3.430 1.00 90.00 80 LYS A CA 1
ATOM 658 C C . LYS A 1 80 ? 3.922 1.389 4.903 1.00 90.00 80 LYS A C 1
ATOM 660 O O . LYS A 1 80 ? 3.153 0.962 5.765 1.00 90.00 80 LYS A O 1
ATOM 665 N N . LYS A 1 81 ? 4.981 2.150 5.207 1.00 89.69 81 LYS A N 1
ATOM 666 C CA . LYS A 1 81 ? 5.291 2.625 6.569 1.00 89.69 81 LYS A CA 1
ATOM 667 C C . LYS A 1 81 ? 4.236 3.617 7.063 1.00 89.69 81 LYS A C 1
ATOM 669 O O . LYS A 1 81 ? 3.821 3.519 8.212 1.00 89.69 81 LYS A O 1
ATOM 674 N N . GLU A 1 82 ? 3.783 4.523 6.200 1.00 90.06 82 GLU A N 1
ATOM 675 C CA . GLU A 1 82 ? 2.705 5.473 6.501 1.00 90.06 82 GLU A CA 1
ATOM 676 C C . GLU A 1 82 ? 1.372 4.764 6.755 1.00 90.06 82 GLU A C 1
ATOM 678 O O . GLU A 1 82 ? 0.756 5.004 7.787 1.00 90.06 82 GLU A O 1
ATOM 683 N N . LEU A 1 83 ? 0.973 3.822 5.890 1.00 89.00 83 LEU A N 1
ATOM 684 C CA . LEU A 1 83 ? -0.233 3.013 6.099 1.00 89.00 83 LEU A CA 1
ATOM 685 C C . LEU A 1 83 ? -0.186 2.253 7.434 1.00 89.00 83 LEU A C 1
ATOM 687 O O . LEU A 1 83 ? -1.167 2.250 8.168 1.00 89.00 83 LEU A O 1
ATOM 691 N N . ARG A 1 84 ? 0.957 1.641 7.780 1.00 86.06 84 ARG A N 1
ATOM 692 C CA . ARG A 1 84 ? 1.125 0.958 9.075 1.00 86.06 84 ARG A CA 1
ATOM 693 C C . ARG A 1 84 ? 1.017 1.915 10.262 1.00 86.06 84 ARG A C 1
ATOM 695 O O . ARG A 1 84 ? 0.348 1.574 11.228 1.00 86.06 84 ARG A O 1
ATOM 702 N N . LYS A 1 85 ? 1.639 3.100 10.192 1.00 88.50 85 LYS A N 1
ATOM 703 C CA . LYS A 1 85 ? 1.492 4.134 11.231 1.00 88.50 85 LYS A CA 1
ATOM 704 C C . LYS A 1 85 ? 0.033 4.540 11.414 1.00 88.50 85 LYS A C 1
ATOM 706 O O . LYS A 1 85 ? -0.423 4.587 12.546 1.00 88.50 85 LYS A O 1
ATOM 711 N N . LEU A 1 86 ? -0.674 4.792 10.314 1.00 86.25 86 LEU A N 1
ATOM 712 C CA . LEU A 1 86 ? -2.064 5.234 10.335 1.00 86.25 86 LEU A CA 1
ATOM 713 C C . LEU A 1 86 ? -2.995 4.158 10.914 1.00 86.25 86 LEU A C 1
ATOM 715 O O . LEU A 1 86 ? -3.824 4.465 11.764 1.00 86.25 86 LEU A O 1
ATOM 719 N N . ILE A 1 87 ? -2.804 2.895 10.516 1.00 85.06 87 ILE A N 1
ATOM 720 C CA . ILE A 1 87 ? -3.540 1.756 11.080 1.00 85.06 87 ILE A CA 1
ATOM 721 C C . ILE A 1 87 ? -3.292 1.627 12.588 1.00 85.06 87 ILE A C 1
ATOM 723 O O . ILE A 1 87 ? -4.251 1.453 13.327 1.00 85.06 87 ILE A O 1
ATOM 727 N N . ILE A 1 88 ? -2.042 1.746 13.054 1.00 83.19 88 ILE A N 1
ATOM 728 C CA . ILE A 1 88 ? -1.737 1.718 14.494 1.00 83.19 88 ILE A CA 1
ATOM 729 C C . ILE A 1 88 ? -2.417 2.897 15.198 1.00 83.19 88 ILE A C 1
ATOM 731 O O . ILE A 1 88 ? -3.173 2.684 16.131 1.00 83.19 88 ILE A O 1
ATOM 735 N N . GLN A 1 89 ? -2.209 4.128 14.722 1.00 82.69 89 GLN A N 1
ATOM 736 C CA . GLN A 1 89 ? -2.748 5.336 15.354 1.00 82.69 89 GLN A CA 1
ATOM 737 C C . GLN A 1 89 ? -4.271 5.328 15.490 1.00 82.69 89 GL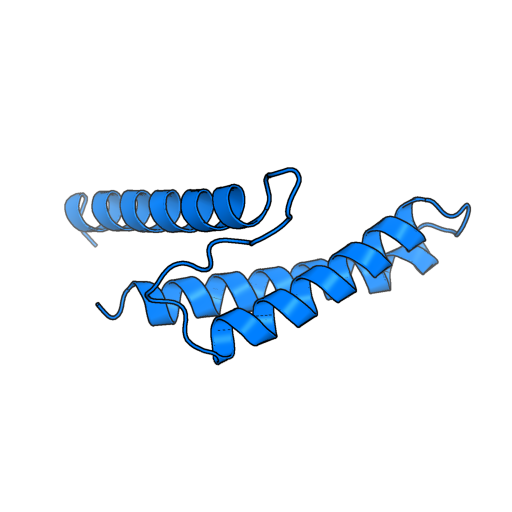N A C 1
ATOM 739 O O . GLN A 1 89 ? -4.772 5.807 16.496 1.00 82.69 89 GLN A O 1
ATOM 744 N N . LYS A 1 90 ? -5.003 4.827 14.490 1.00 78.44 90 LYS A N 1
ATOM 745 C CA . LYS A 1 90 ? -6.473 4.787 14.515 1.00 78.44 90 LYS A CA 1
ATOM 746 C C . LYS A 1 90 ? -7.008 3.527 15.206 1.00 78.44 90 LYS A C 1
ATOM 748 O O . LYS A 1 90 ? -8.020 3.613 15.879 1.00 78.44 90 LYS A O 1
ATOM 753 N N . GLY A 1 91 ? -6.321 2.390 15.069 1.00 66.81 91 GLY A N 1
ATOM 754 C CA . GLY A 1 91 ? -6.719 1.101 15.650 1.00 66.81 91 GLY A CA 1
ATOM 755 C C . GLY A 1 91 ? -6.283 0.872 17.103 1.00 66.81 91 GLY A C 1
ATOM 756 O O . GLY A 1 91 ? -6.589 -0.177 17.653 1.00 66.81 91 GLY A O 1
ATOM 757 N N . THR A 1 92 ? -5.555 1.809 17.723 1.00 59.78 92 THR A N 1
ATOM 758 C CA . THR A 1 92 ? -5.292 1.836 19.178 1.00 59.78 92 THR A CA 1
ATOM 759 C C . THR A 1 92 ? -5.937 3.049 19.864 1.00 59.78 92 THR A C 1
ATOM 761 O O . THR A 1 92 ? -5.427 3.517 20.882 1.00 59.78 92 THR A O 1
ATOM 764 N N . LEU A 1 93 ? -6.985 3.621 19.260 1.00 51.50 93 LEU A N 1
ATOM 765 C CA . LEU A 1 93 ? -7.823 4.686 19.834 1.00 51.50 93 LEU A CA 1
ATOM 766 C C . LEU A 1 93 ? -9.271 4.218 20.099 1.00 51.50 93 LEU A C 1
ATOM 768 O O . LEU A 1 93 ? -10.108 5.040 20.468 1.00 51.50 93 LEU A O 1
ATOM 772 N N . GLU A 1 94 ? -9.531 2.920 19.923 1.00 44.62 94 GLU A N 1
ATOM 773 C CA . GLU A 1 94 ? -10.709 2.180 20.405 1.00 44.62 94 GLU A CA 1
ATOM 774 C C . GLU A 1 94 ? -10.297 1.317 21.610 1.00 44.62 94 GLU A C 1
ATOM 776 O O . GLU A 1 94 ? -11.103 1.234 22.562 1.00 44.62 94 GLU A O 1
#

Radius of gyration: 16.02 Å; chains: 1; bounding box: 36×23×49 Å